Protein AF-W2P066-F1 (afdb_monomer)

Foldseek 3Di:
DDQLVVQLVVCVVPDPDPDDDPVSVVVVSVVSSVVSVVPDDPVSVVVVCCVVVVHDD

Sequence (57 aa):
MGPLKAKLKALWLFESTTATTAKEKHLATIKRAISAWESIAADTATSAFNKALKTNF

Structure (mmCIF, N/CA/C/O backbone):
data_AF-W2P066-F1
#
_entry.id   AF-W2P066-F1
#
loop_
_atom_site.group_PDB
_atom_site.id
_atom_site.type_symbol
_atom_site.label_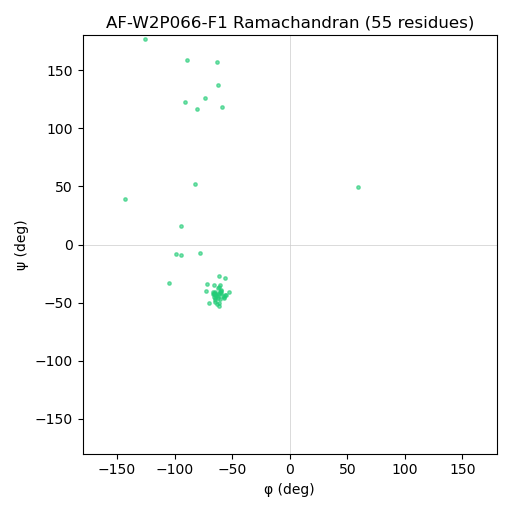atom_id
_atom_site.label_alt_id
_atom_site.label_comp_id
_atom_site.label_asym_id
_atom_site.label_entity_id
_atom_site.label_seq_id
_atom_site.pdbx_PDB_ins_code
_atom_site.Cartn_x
_atom_site.Cartn_y
_atom_site.Cartn_z
_atom_site.occupancy
_atom_site.B_iso_or_equiv
_atom_site.auth_seq_id
_atom_site.auth_comp_id
_atom_site.auth_asym_id
_atom_site.auth_atom_id
_atom_site.pdbx_PDB_model_num
ATOM 1 N N . MET A 1 1 ? -3.544 -9.763 8.140 1.00 68.06 1 MET A N 1
ATOM 2 C CA . MET A 1 1 ? -2.683 -8.768 7.450 1.00 68.06 1 MET A CA 1
ATOM 3 C C . MET A 1 1 ? -3.417 -7.440 7.461 1.00 68.06 1 MET A C 1
ATOM 5 O O . MET A 1 1 ? -4.610 -7.458 7.199 1.00 68.06 1 MET A O 1
ATOM 9 N N . GLY A 1 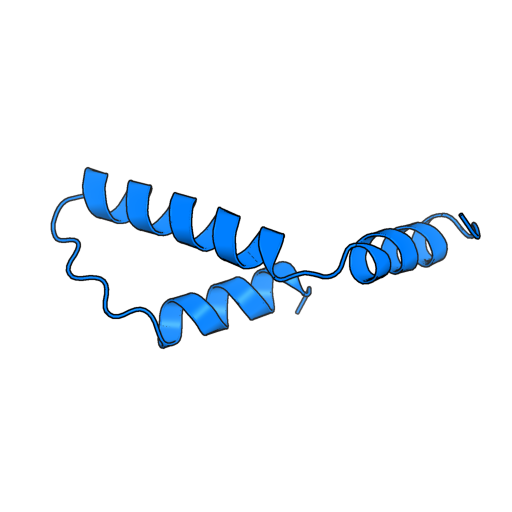2 ? -2.755 -6.326 7.788 1.00 86.94 2 GLY A N 1
ATOM 10 C CA . GLY A 1 2 ? -3.400 -5.006 7.752 1.00 86.94 2 GLY A CA 1
ATOM 11 C C . GLY A 1 2 ? -3.847 -4.609 6.333 1.00 86.94 2 GLY A C 1
ATOM 12 O O . GLY A 1 2 ? -3.277 -5.123 5.362 1.00 86.94 2 GLY A O 1
ATOM 13 N N . PRO A 1 3 ? -4.832 -3.701 6.201 1.00 91.38 3 PRO A N 1
ATOM 14 C CA . PRO A 1 3 ? -5.469 -3.361 4.924 1.00 91.38 3 PRO A CA 1
ATOM 15 C C . PRO A 1 3 ? -4.464 -2.893 3.862 1.00 91.38 3 PRO A C 1
ATOM 17 O O . PRO A 1 3 ? -4.479 -3.395 2.740 1.00 91.38 3 PRO A O 1
ATOM 20 N N . LEU A 1 4 ? -3.502 -2.045 4.237 1.00 92.75 4 LEU A N 1
ATOM 21 C CA . LEU A 1 4 ? -2.451 -1.574 3.331 1.00 92.75 4 LEU A CA 1
ATOM 22 C C . LEU A 1 4 ? -1.590 -2.713 2.770 1.00 92.75 4 LEU A C 1
ATOM 24 O O . LEU A 1 4 ? -1.361 -2.800 1.565 1.00 92.75 4 LEU A O 1
ATOM 28 N N . LYS A 1 5 ? -1.145 -3.633 3.632 1.00 92.94 5 LYS A N 1
ATOM 29 C CA . LYS A 1 5 ? -0.287 -4.753 3.221 1.00 92.94 5 LYS A CA 1
ATOM 30 C C . LYS A 1 5 ? -1.026 -5.720 2.292 1.00 92.94 5 LYS A C 1
ATOM 32 O O . LYS A 1 5 ? -0.416 -6.270 1.377 1.00 92.94 5 LYS A O 1
ATOM 37 N N . ALA A 1 6 ? -2.328 -5.915 2.508 1.00 93.75 6 ALA A N 1
ATOM 38 C CA . ALA A 1 6 ? -3.161 -6.718 1.619 1.00 93.75 6 ALA A CA 1
ATOM 39 C C . ALA A 1 6 ? -3.282 -6.077 0.224 1.00 93.75 6 ALA A C 1
ATOM 41 O O . ALA A 1 6 ? -3.070 -6.765 -0.775 1.00 93.75 6 ALA A O 1
ATOM 42 N N . LYS A 1 7 ? -3.534 -4.761 0.153 1.00 94.50 7 LYS A N 1
ATOM 43 C CA . LYS A 1 7 ? -3.630 -4.012 -1.113 1.00 94.50 7 LYS A CA 1
ATOM 44 C C . LYS A 1 7 ? -2.314 -3.995 -1.890 1.00 94.50 7 LYS A C 1
ATOM 46 O O . LYS A 1 7 ? -2.319 -4.282 -3.082 1.00 94.50 7 LYS A O 1
ATOM 51 N N . LEU A 1 8 ? -1.187 -3.758 -1.216 1.00 95.38 8 LEU A N 1
ATOM 52 C CA . LEU A 1 8 ? 0.145 -3.816 -1.832 1.00 95.38 8 LEU A CA 1
ATOM 53 C C . LEU A 1 8 ? 0.428 -5.178 -2.473 1.00 95.38 8 LEU 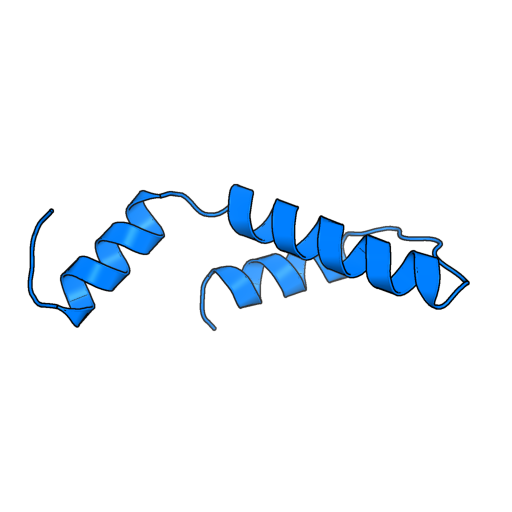A C 1
ATOM 55 O O . LEU A 1 8 ? 0.906 -5.232 -3.603 1.00 95.38 8 LEU A O 1
ATOM 59 N N . LYS A 1 9 ? 0.111 -6.274 -1.768 1.00 92.81 9 LYS A N 1
ATOM 60 C CA . LYS A 1 9 ? 0.300 -7.634 -2.291 1.00 92.81 9 LYS A CA 1
ATOM 61 C C . LYS A 1 9 ? -0.585 -7.897 -3.510 1.00 92.81 9 LYS A C 1
ATOM 63 O O . LYS A 1 9 ? -0.112 -8.490 -4.471 1.00 92.81 9 LYS A O 1
ATOM 68 N N . ALA A 1 10 ? -1.846 -7.463 -3.465 1.00 93.38 10 ALA A N 1
ATOM 69 C CA . ALA A 1 10 ? -2.765 -7.614 -4.588 1.00 93.38 10 ALA A CA 1
ATOM 70 C C . ALA A 1 10 ? -2.272 -6.834 -5.815 1.00 93.38 10 ALA A C 1
ATOM 72 O O . ALA A 1 10 ? -2.116 -7.419 -6.879 1.00 93.38 10 ALA A O 1
ATOM 73 N N . LEU A 1 11 ? -1.946 -5.548 -5.657 1.00 93.44 11 LEU A N 1
ATOM 74 C CA . LEU A 1 11 ? -1.448 -4.723 -6.759 1.00 93.44 11 LEU A CA 1
ATOM 75 C C . LEU A 1 11 ? -0.154 -5.281 -7.346 1.00 93.44 11 LEU A C 1
ATOM 77 O O . LEU A 1 11 ? -0.032 -5.357 -8.557 1.00 93.44 11 LEU A O 1
ATOM 81 N N . TRP A 1 12 ? 0.775 -5.740 -6.507 1.00 90.69 12 TRP A N 1
ATOM 82 C CA . TRP A 1 12 ? 2.010 -6.352 -6.993 1.00 90.69 12 TRP A CA 1
ATOM 83 C C . TRP A 1 12 ? 1.762 -7.605 -7.847 1.00 90.69 12 TRP A C 1
ATOM 85 O O . TRP A 1 12 ? 2.4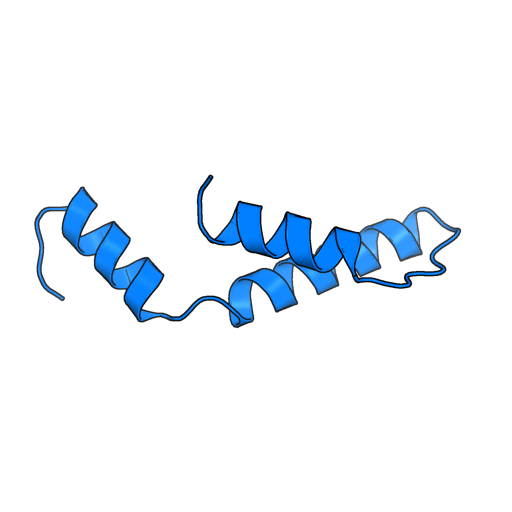87 -7.829 -8.807 1.00 90.69 12 TRP A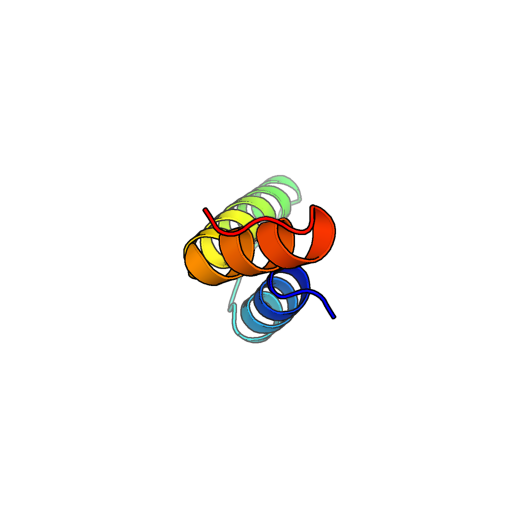 O 1
ATOM 95 N N . LEU A 1 13 ? 0.736 -8.402 -7.524 1.00 89.88 13 LEU A N 1
ATOM 96 C CA . LEU A 1 13 ? 0.391 -9.612 -8.276 1.00 89.88 13 LEU A CA 1
ATOM 97 C C . LEU A 1 13 ? -0.232 -9.307 -9.648 1.00 89.88 13 LEU A C 1
ATOM 99 O O . LEU A 1 13 ? -0.034 -10.072 -10.585 1.00 89.88 13 LEU A O 1
ATOM 103 N N . PHE A 1 14 ? -1.001 -8.221 -9.753 1.00 87.06 14 PHE A N 1
ATOM 104 C CA . PHE A 1 14 ? -1.739 -7.863 -10.972 1.00 87.06 14 PHE A CA 1
ATOM 105 C C . PHE A 1 14 ? -1.043 -6.800 -11.831 1.00 87.06 14 PHE A C 1
ATOM 107 O O . PHE A 1 14 ? -1.488 -6.518 -12.940 1.00 87.06 14 PHE A O 1
ATOM 114 N N . GLU A 1 15 ? 0.034 -6.192 -11.342 1.00 83.62 15 GLU A N 1
ATOM 115 C CA . GLU A 1 15 ? 0.759 -5.157 -12.068 1.00 83.62 15 GLU A CA 1
ATOM 116 C C . GLU A 1 15 ? 1.707 -5.767 -13.107 1.00 83.62 15 GLU A C 1
ATOM 118 O O . GLU A 1 15 ? 2.689 -6.430 -12.776 1.00 83.62 15 GLU A O 1
ATOM 123 N N . SER A 1 16 ? 1.460 -5.474 -14.383 1.00 75.56 16 SER A N 1
ATOM 124 C CA . SER A 1 16 ? 2.330 -5.838 -15.507 1.00 75.56 16 SER A CA 1
ATOM 125 C C . SER A 1 16 ? 3.489 -4.844 -15.690 1.00 75.56 16 SER A C 1
ATOM 127 O O . SER A 1 16 ? 3.699 -4.289 -16.769 1.00 75.56 16 SER A O 1
ATOM 129 N N . THR A 1 17 ? 4.249 -4.568 -14.629 1.00 74.81 17 THR A N 1
ATOM 130 C CA . THR A 1 17 ? 5.361 -3.607 -14.712 1.00 74.81 17 THR A CA 1
ATOM 131 C C . THR A 1 17 ? 6.546 -4.203 -15.486 1.00 74.81 17 THR A C 1
ATOM 133 O O . THR A 1 17 ? 7.082 -5.248 -15.124 1.00 74.81 17 THR A O 1
ATOM 136 N N . THR A 1 18 ? 7.010 -3.494 -16.519 1.00 77.88 18 THR A N 1
ATOM 137 C CA . THR A 1 18 ? 8.195 -3.832 -17.335 1.00 77.88 18 THR A CA 1
ATOM 138 C C . THR A 1 18 ? 9.478 -3.142 -16.849 1.00 77.88 18 THR A C 1
ATOM 140 O O . THR A 1 18 ? 10.463 -3.083 -17.577 1.00 77.88 18 THR A O 1
ATOM 143 N N . ALA A 1 19 ? 9.491 -2.605 -15.622 1.00 85.44 19 ALA A N 1
ATOM 144 C CA . ALA A 1 19 ? 10.621 -1.858 -15.063 1.00 85.44 19 ALA A CA 1
ATOM 145 C C . ALA A 1 19 ? 11.902 -2.706 -15.013 1.00 85.44 19 ALA A C 1
ATOM 147 O O . ALA A 1 19 ? 11.980 -3.707 -14.290 1.00 85.44 19 ALA A O 1
ATOM 148 N N . THR A 1 20 ? 12.939 -2.266 -15.724 1.00 87.88 20 THR A N 1
ATOM 149 C CA . THR A 1 20 ? 14.203 -3.010 -15.846 1.00 87.88 20 THR A CA 1
ATOM 150 C C . THR A 1 20 ? 15.310 -2.393 -15.001 1.00 87.88 20 THR A C 1
ATOM 152 O O . THR A 1 20 ? 16.115 -3.120 -14.412 1.00 87.88 20 THR A O 1
ATOM 155 N N . THR A 1 21 ? 15.307 -1.068 -14.839 1.00 95.38 21 THR A N 1
ATOM 156 C CA . THR A 1 21 ? 16.319 -0.349 -14.055 1.00 95.38 21 THR A CA 1
ATOM 157 C C . THR A 1 21 ? 15.937 -0.224 -12.577 1.00 95.38 21 THR A C 1
ATOM 159 O O . THR A 1 21 ? 14.766 -0.282 -12.194 1.00 95.38 21 THR A O 1
ATOM 162 N N . ALA A 1 22 ? 16.930 0.003 -11.712 1.00 95.50 22 ALA A N 1
ATOM 163 C CA . ALA A 1 22 ? 16.690 0.238 -10.285 1.00 95.50 22 ALA A CA 1
ATOM 164 C C . ALA A 1 22 ? 15.791 1.466 -10.036 1.00 95.50 22 ALA A C 1
ATOM 166 O O . ALA A 1 22 ? 14.893 1.420 -9.195 1.00 95.50 22 ALA A O 1
ATOM 167 N N . LYS A 1 23 ? 15.988 2.543 -10.810 1.00 95.44 23 LYS A N 1
ATOM 168 C CA . LYS A 1 23 ? 15.189 3.773 -10.723 1.00 95.44 23 LYS A CA 1
ATOM 169 C C . LYS A 1 23 ? 13.717 3.514 -11.053 1.00 95.44 23 LYS A C 1
ATOM 171 O O . LYS A 1 23 ? 12.840 3.959 -10.317 1.00 95.44 23 LYS A O 1
ATOM 176 N N . GLU A 1 24 ? 13.444 2.779 -12.128 1.00 93.94 24 GLU A N 1
ATOM 177 C CA . GLU A 1 24 ? 12.075 2.438 -12.532 1.00 93.94 24 GLU A CA 1
ATOM 178 C C . GLU A 1 24 ? 11.389 1.539 -11.503 1.00 93.94 24 GLU A C 1
ATOM 180 O O . GLU A 1 24 ? 10.242 1.792 -11.142 1.00 93.94 24 GLU A O 1
ATOM 185 N N . LYS A 1 25 ? 12.100 0.537 -10.969 1.00 93.06 25 LYS A N 1
ATOM 186 C CA . LYS A 1 25 ? 11.575 -0.348 -9.914 1.00 93.06 25 LYS A CA 1
ATOM 187 C C . LYS A 1 25 ? 11.215 0.429 -8.648 1.00 93.06 25 LYS A C 1
ATOM 189 O O . LYS A 1 25 ? 10.175 0.169 -8.033 1.00 93.06 25 LYS A O 1
ATOM 194 N N . HIS A 1 26 ? 12.047 1.401 -8.274 1.00 95.38 26 HIS A N 1
ATOM 195 C CA . HIS A 1 26 ? 11.763 2.275 -7.142 1.00 95.38 26 HIS A CA 1
ATOM 196 C C . HIS A 1 26 ? 10.519 3.134 -7.407 1.00 95.38 26 HIS A C 1
ATOM 198 O O . HIS A 1 26 ? 9.595 3.143 -6.592 1.00 95.38 26 HIS A O 1
ATOM 204 N N . LEU A 1 27 ? 10.434 3.773 -8.578 1.00 95.31 27 LEU A N 1
ATOM 205 C CA . LEU A 1 27 ? 9.275 4.587 -8.948 1.00 95.31 27 LEU A CA 1
ATOM 206 C C . LEU A 1 27 ? 7.975 3.767 -8.999 1.00 95.31 27 LEU A C 1
ATOM 208 O O . LEU A 1 27 ? 6.953 4.221 -8.486 1.00 95.31 27 LEU A O 1
ATOM 212 N N . ALA A 1 28 ? 8.008 2.558 -9.566 1.00 93.75 28 ALA A N 1
ATOM 213 C CA . ALA A 1 28 ? 6.861 1.649 -9.594 1.00 93.75 28 ALA A CA 1
ATOM 214 C C . ALA A 1 28 ? 6.393 1.293 -8.175 1.00 93.75 28 ALA A C 1
ATOM 216 O O . ALA A 1 28 ? 5.199 1.264 -7.890 1.00 93.75 28 ALA A O 1
ATOM 217 N N . THR A 1 29 ? 7.333 1.100 -7.248 1.00 93.69 29 THR A N 1
ATOM 218 C CA . THR A 1 29 ? 7.012 0.818 -5.843 1.00 93.69 29 THR A CA 1
ATOM 219 C C . THR A 1 29 ? 6.344 2.002 -5.149 1.00 93.69 29 THR A C 1
ATOM 221 O O . THR A 1 29 ? 5.347 1.800 -4.456 1.00 93.69 29 THR A O 1
ATOM 224 N N . ILE A 1 30 ? 6.830 3.227 -5.375 1.00 95.62 30 ILE A N 1
ATOM 225 C CA . ILE A 1 30 ? 6.207 4.448 -4.836 1.00 95.62 30 ILE A CA 1
ATOM 226 C C . ILE A 1 30 ? 4.781 4.595 -5.371 1.00 95.62 30 ILE A C 1
ATOM 228 O O . ILE A 1 30 ? 3.844 4.750 -4.590 1.00 95.62 30 ILE A O 1
ATOM 232 N N . LYS A 1 31 ? 4.599 4.480 -6.692 1.00 95.19 31 LYS A N 1
ATOM 233 C CA . LYS A 1 31 ? 3.276 4.577 -7.326 1.00 95.19 31 LYS A CA 1
ATOM 234 C C . LYS A 1 31 ? 2.309 3.532 -6.773 1.00 95.19 31 LYS A C 1
ATOM 236 O O . LYS A 1 31 ? 1.192 3.874 -6.402 1.00 95.19 31 LYS A O 1
ATOM 241 N N . ARG A 1 32 ? 2.759 2.283 -6.620 1.00 95.31 32 ARG A N 1
ATOM 242 C CA . ARG A 1 32 ? 1.955 1.206 -6.028 1.00 95.31 32 ARG A CA 1
ATOM 243 C C . ARG A 1 32 ? 1.541 1.510 -4.591 1.00 95.31 32 ARG A C 1
ATOM 245 O O . ARG A 1 32 ? 0.412 1.213 -4.217 1.00 95.31 32 ARG A O 1
ATOM 252 N N . ALA A 1 33 ? 2.437 2.077 -3.782 1.00 96.19 33 ALA A N 1
ATOM 253 C CA . ALA A 1 33 ? 2.123 2.449 -2.406 1.00 96.19 33 ALA A CA 1
ATOM 254 C C . ALA A 1 33 ? 1.061 3.553 -2.336 1.00 96.19 33 ALA A C 1
ATOM 256 O O . ALA A 1 33 ? 0.135 3.438 -1.534 1.00 96.19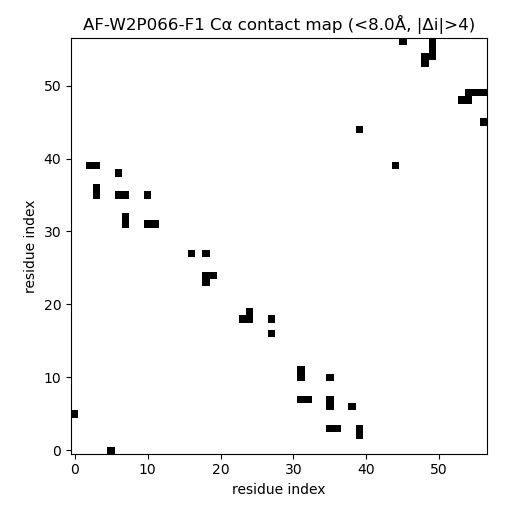 33 ALA A O 1
ATOM 257 N N . ILE A 1 34 ? 1.153 4.555 -3.216 1.00 96.31 34 ILE A N 1
ATOM 258 C CA . ILE A 1 34 ? 0.147 5.618 -3.344 1.00 96.31 34 ILE A CA 1
ATOM 259 C C . ILE A 1 34 ? -1.206 5.015 -3.738 1.00 96.31 34 ILE A C 1
A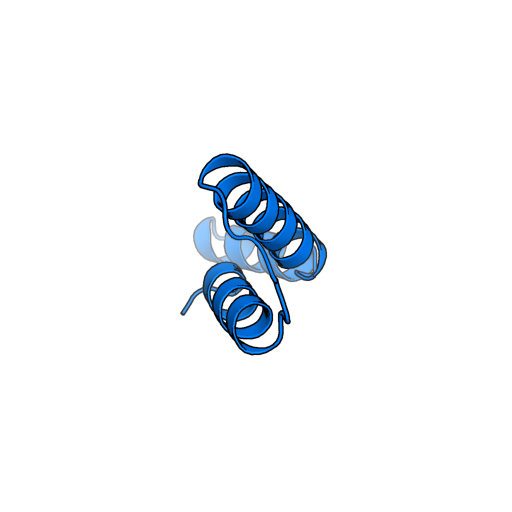TOM 261 O O . ILE A 1 34 ? -2.175 5.174 -3.002 1.00 96.31 34 ILE A O 1
ATOM 265 N N . SER A 1 35 ? -1.263 4.221 -4.812 1.00 95.25 35 SER A N 1
ATOM 266 C CA . SER A 1 35 ? -2.516 3.590 -5.251 1.00 95.25 35 SER A CA 1
ATOM 267 C C . SER A 1 35 ? -3.105 2.642 -4.201 1.00 95.25 35 SER A C 1
ATOM 269 O O . SER A 1 35 ? -4.321 2.566 -4.032 1.00 95.25 35 SER A O 1
ATOM 271 N N . ALA A 1 36 ? -2.259 1.915 -3.461 1.00 96.12 36 ALA A N 1
ATOM 272 C CA . ALA A 1 36 ? -2.714 1.076 -2.359 1.00 96.12 36 ALA A CA 1
ATOM 273 C C . ALA A 1 36 ? -3.375 1.915 -1.259 1.00 96.12 36 ALA A C 1
ATOM 275 O O . ALA A 1 36 ? -4.437 1.522 -0.778 1.00 96.12 36 ALA A O 1
ATOM 276 N N . TRP A 1 37 ? -2.766 3.044 -0.885 1.00 95.50 37 TRP A N 1
ATOM 277 C CA . TRP A 1 37 ? -3.283 3.959 0.131 1.00 95.50 37 TRP A CA 1
ATOM 278 C C . TRP A 1 37 ? -4.605 4.604 -0.290 1.00 95.50 37 TRP A C 1
ATOM 280 O O . TRP A 1 37 ? -5.578 4.520 0.452 1.00 95.50 37 TRP A O 1
ATOM 290 N N . GLU A 1 38 ? -4.672 5.150 -1.504 1.00 95.56 38 GLU A N 1
ATOM 291 C CA . GLU A 1 38 ? -5.881 5.785 -2.051 1.00 95.56 38 GLU A CA 1
ATOM 292 C C . GLU A 1 38 ? -7.064 4.810 -2.166 1.00 95.56 38 GLU A C 1
ATOM 294 O O . GLU A 1 38 ? -8.219 5.215 -2.080 1.00 95.56 38 GLU A O 1
ATOM 299 N N . SER A 1 39 ? -6.796 3.508 -2.311 1.00 94.81 39 SER A N 1
ATOM 300 C CA . SER A 1 39 ? -7.84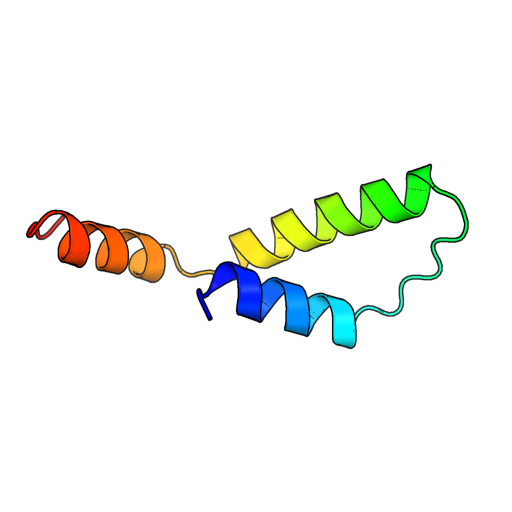4 2.479 -2.369 1.00 94.81 39 SER A CA 1
ATOM 301 C C . SER A 1 39 ? -8.452 2.100 -1.009 1.00 94.81 39 SER A C 1
ATOM 303 O O . SER A 1 39 ? -9.377 1.281 -0.960 1.00 94.81 39 SER A O 1
ATOM 305 N N . ILE A 1 40 ? -7.900 2.603 0.100 1.00 95.00 40 ILE A N 1
ATOM 306 C CA . ILE A 1 40 ? -8.400 2.336 1.452 1.00 95.00 40 ILE A CA 1
ATOM 307 C C . ILE A 1 40 ? -9.411 3.426 1.809 1.00 95.00 40 ILE A C 1
ATOM 309 O O . ILE A 1 40 ? -9.081 4.606 1.824 1.00 95.00 40 ILE A O 1
ATOM 313 N N . ALA A 1 41 ? -10.640 3.026 2.139 1.00 94.56 41 ALA A N 1
ATOM 314 C CA . ALA A 1 41 ? -11.662 3.962 2.594 1.00 94.56 41 ALA A CA 1
ATOM 315 C C . ALA A 1 41 ? -11.230 4.650 3.900 1.00 94.56 41 ALA A C 1
ATOM 317 O O . ALA A 1 41 ? -10.749 3.976 4.817 1.00 94.56 41 ALA A O 1
ATOM 318 N N . ALA A 1 42 ? -11.452 5.963 4.006 1.00 93.25 42 ALA A N 1
ATOM 319 C CA . ALA A 1 42 ? -11.100 6.756 5.187 1.00 93.25 42 ALA A CA 1
ATOM 320 C C . ALA A 1 42 ? -11.680 6.158 6.482 1.00 93.25 42 ALA A C 1
ATOM 322 O O . ALA A 1 42 ? -10.960 6.011 7.469 1.00 93.25 42 ALA A O 1
ATOM 323 N N . ASP A 1 43 ? -12.922 5.669 6.430 1.00 94.12 43 ASP A N 1
ATOM 324 C CA . ASP A 1 43 ? -13.602 5.000 7.545 1.00 94.12 43 ASP A CA 1
ATOM 325 C C . ASP A 1 43 ? -12.832 3.795 8.090 1.00 94.12 43 ASP A C 1
ATOM 327 O O . ASP A 1 43 ? -12.926 3.483 9.275 1.00 94.12 43 ASP A O 1
ATOM 331 N N . THR A 1 44 ? -12.035 3.118 7.255 1.00 93.75 44 THR A N 1
ATOM 332 C CA . THR A 1 44 ? -11.184 2.005 7.703 1.00 93.75 44 THR A CA 1
ATOM 333 C C . THR A 1 44 ? -10.093 2.505 8.647 1.00 93.75 44 THR A C 1
ATOM 335 O O . THR A 1 44 ? -9.804 1.851 9.652 1.00 93.75 44 THR A O 1
ATOM 338 N N . ALA A 1 45 ? -9.494 3.660 8.344 1.00 91.12 45 ALA A N 1
ATOM 339 C CA . ALA A 1 45 ? -8.503 4.287 9.209 1.00 91.12 45 ALA A CA 1
ATOM 340 C C . ALA A 1 45 ? -9.173 4.827 10.478 1.00 91.12 45 ALA A C 1
ATOM 342 O O . ALA A 1 45 ? -8.753 4.466 11.578 1.00 91.12 45 ALA A O 1
ATOM 343 N N . THR A 1 46 ? -10.256 5.596 10.338 1.00 94.31 46 THR A N 1
ATOM 344 C CA . THR A 1 46 ? -11.004 6.160 11.473 1.00 94.31 46 THR A CA 1
ATOM 345 C C . THR A 1 46 ? -11.486 5.072 12.431 1.00 94.31 46 THR A C 1
ATOM 347 O O . THR A 1 46 ? -11.234 5.150 13.629 1.00 94.31 46 THR A O 1
ATOM 350 N N . SER A 1 47 ? -12.066 3.984 11.916 1.00 93.62 47 SER A N 1
ATOM 351 C CA . SER A 1 47 ? -12.516 2.848 12.733 1.00 93.62 47 SER A CA 1
ATOM 352 C C . SER A 1 47 ? -11.367 2.163 13.473 1.00 93.62 47 SER A C 1
ATOM 354 O O . SER A 1 47 ? -11.524 1.744 14.622 1.00 93.62 47 SER A O 1
ATOM 356 N N . ALA A 1 48 ? -10.194 2.048 12.841 1.00 91.94 48 ALA A N 1
ATOM 357 C CA . ALA A 1 48 ? -9.017 1.489 13.496 1.00 91.94 48 ALA A CA 1
ATOM 358 C C . ALA A 1 48 ? -8.535 2.384 14.650 1.00 91.94 48 ALA A C 1
ATOM 360 O O . ALA A 1 48 ? -8.234 1.865 15.728 1.00 91.94 48 ALA A O 1
ATOM 361 N N . PHE A 1 49 ? -8.520 3.707 14.455 1.00 92.94 49 PHE A N 1
ATOM 362 C CA . PHE A 1 49 ? -8.180 4.667 15.509 1.00 92.94 49 PHE A CA 1
ATOM 363 C C . PHE A 1 49 ? -9.214 4.679 16.632 1.00 92.94 49 PHE A C 1
ATOM 365 O O . PHE A 1 49 ? -8.827 4.571 17.792 1.00 92.94 49 PHE A O 1
ATOM 372 N N . ASN A 1 50 ? -10.507 4.693 16.306 1.00 96.56 50 ASN A N 1
ATOM 373 C CA . ASN A 1 50 ? -11.591 4.602 17.285 1.00 96.56 50 ASN A CA 1
ATOM 374 C C . ASN A 1 50 ? -11.458 3.359 18.167 1.00 96.56 50 ASN A C 1
ATOM 376 O O . ASN A 1 50 ? -11.543 3.441 19.393 1.00 96.56 50 ASN A O 1
ATOM 380 N N . LYS A 1 51 ? -11.141 2.209 17.565 1.00 94.50 51 LYS A N 1
ATOM 381 C CA . LYS A 1 51 ? -10.894 0.971 18.309 1.00 94.50 51 LYS A CA 1
ATOM 382 C C . LYS A 1 51 ? -9.647 1.044 19.195 1.00 94.50 51 LYS A C 1
ATOM 384 O O . LYS A 1 51 ? -9.674 0.535 20.314 1.00 94.50 51 LYS A O 1
ATOM 389 N N . ALA A 1 52 ? -8.556 1.625 18.700 1.00 95.31 52 ALA A N 1
ATOM 390 C CA . ALA A 1 52 ? -7.289 1.698 19.429 1.00 95.31 52 ALA A CA 1
ATOM 391 C C . ALA A 1 52 ? -7.336 2.697 20.596 1.00 95.31 52 ALA A C 1
ATOM 393 O O . ALA A 1 52 ? -6.805 2.416 21.668 1.00 95.31 52 ALA A O 1
ATOM 394 N N . LEU A 1 53 ? -7.988 3.841 20.385 1.00 96.75 53 LEU A N 1
ATOM 395 C CA . LEU A 1 53 ? -8.058 4.953 21.334 1.00 96.75 53 LEU A CA 1
ATOM 396 C C . LEU A 1 53 ? -9.306 4.907 22.225 1.00 96.75 53 LEU A C 1
ATOM 398 O O . LEU A 1 53 ? -9.375 5.656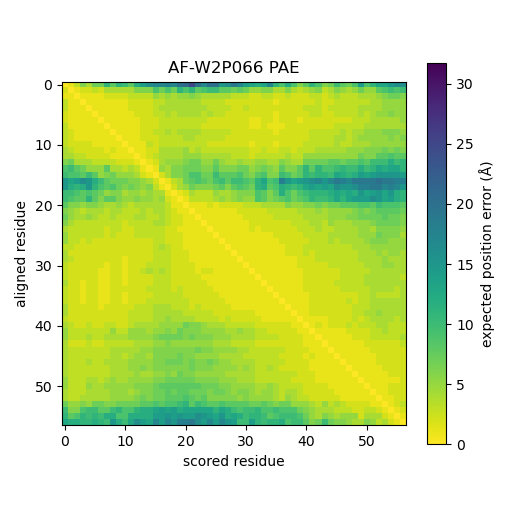 23.194 1.00 96.75 53 LEU A O 1
ATOM 402 N N . LYS A 1 54 ? -10.260 4.008 21.938 1.00 95.38 54 LYS A N 1
ATOM 403 C CA . LYS A 1 54 ? -11.573 3.913 22.604 1.00 95.38 54 LYS A CA 1
ATOM 404 C C . LYS A 1 54 ? -12.386 5.209 22.467 1.00 95.38 54 LYS A C 1
ATOM 406 O O . LYS A 1 54 ? -12.905 5.739 23.446 1.00 95.38 54 LYS A O 1
ATOM 411 N N . THR A 1 55 ? -12.483 5.701 21.238 1.00 94.75 55 THR A N 1
ATOM 412 C CA . THR A 1 55 ? -13.146 6.959 20.849 1.00 94.75 55 THR A CA 1
ATOM 413 C C . THR A 1 55 ? -14.197 6.718 19.755 1.00 94.75 55 THR A C 1
ATOM 415 O O . THR A 1 55 ? -14.362 5.583 19.303 1.00 94.75 55 THR A O 1
ATOM 418 N N . ASN A 1 56 ? -14.932 7.760 19.344 1.00 89.81 56 ASN A N 1
ATOM 419 C CA . ASN A 1 56 ? -16.018 7.677 18.355 1.00 89.81 56 ASN A CA 1
ATOM 420 C C . ASN A 1 56 ? -16.120 8.896 17.410 1.00 89.81 56 ASN A C 1
ATOM 422 O O . ASN A 1 56 ? -17.229 9.336 17.107 1.00 89.81 56 ASN A O 1
ATOM 426 N N . PHE A 1 57 ? -14.981 9.440 16.968 1.00 82.06 57 PHE A N 1
ATOM 427 C CA . PHE A 1 57 ? -14.953 10.486 15.933 1.00 82.06 57 PHE A CA 1
ATOM 428 C C . PHE A 1 57 ? -15.287 9.946 14.541 1.00 82.06 57 PHE A C 1
ATOM 430 O O . PHE A 1 57 ? -15.074 8.729 14.312 1.00 82.06 57 PHE A O 1
#

Secondary structure (DSSP, 8-state):
--HHHHHHHHHHHH------SHHHHHHHHHHHHHHHHHTS-HHHHHHHHHHHHT---

Mean predicted aligned error: 4.19 Å

Organism: Phytophthora nicotianae (NCBI:txid4792)

pLDDT: mean 91.85, std 5.88, range [68.06, 96.75]

Radius of gyration: 14.78 Å; Cα contacts (8 Å, |Δi|>4): 25; chains: 1; bounding box: 33×20×40 Å

Solvent-accessible surface area (backbone atoms only — not comparable to full-atom values): 3459 Å² total; per-residue (Å²): 129,59,70,59,62,52,39,43,53,51,50,63,73,69,54,86,76,82,63,82,49,73,69,46,46,50,50,52,51,53,53,45,52,51,55,26,53,74,70,51,60,66,64,62,56,44,52,51,49,23,67,73,72,74,54,85,124